Protein AF-A0A534Z499-F1 (afdb_monomer)

Secondary structure (DSSP, 8-state):
--TTSGGGTTS-----------PPPPPHHHHHHHHHHHHHHHHHHHH-HHHHHHHHHHHHHHHHHHTT--TTSGGGS-HHHHHHHHHHHGGGTTTHHHHHHHHHHHHHHHHHHHHHHHHHHGGG-------

Structure (mmCIF, N/CA/C/O backbone):
data_AF-A0A534Z499-F1
#
_entry.id   AF-A0A534Z499-F1
#
loop_
_atom_site.group_PDB
_atom_site.id
_atom_site.type_symbol
_atom_site.label_atom_id
_atom_site.label_alt_id
_atom_site.label_comp_id
_atom_site.label_asym_id
_atom_site.label_entity_id
_atom_site.label_seq_id
_atom_site.pdbx_PDB_ins_code
_atom_site.Cartn_x
_atom_site.Cartn_y
_atom_site.Cartn_z
_atom_site.occupancy
_atom_site.B_iso_or_equiv
_atom_site.auth_seq_id
_atom_site.auth_comp_id
_atom_site.auth_asym_id
_atom_site.auth_atom_id
_atom_site.pdbx_PDB_model_num
ATOM 1 N N . MET A 1 1 ? -9.295 17.870 16.427 1.00 48.62 1 MET A N 1
ATOM 2 C CA . MET A 1 1 ? -7.899 17.544 16.807 1.00 48.62 1 MET A CA 1
ATOM 3 C C . MET A 1 1 ? -7.452 16.117 16.424 1.00 48.62 1 MET A C 1
ATOM 5 O O . MET A 1 1 ? -6.490 15.634 16.996 1.00 48.62 1 MET A O 1
ATOM 9 N N . ILE A 1 2 ? -8.063 15.444 15.432 1.00 49.25 2 ILE A N 1
ATOM 10 C CA . ILE A 1 2 ? -7.652 14.078 15.006 1.00 49.25 2 ILE A CA 1
ATOM 11 C C . ILE A 1 2 ? -6.899 14.083 13.652 1.00 49.25 2 ILE A C 1
ATOM 13 O O . ILE A 1 2 ? -6.216 13.125 13.308 1.00 49.25 2 ILE A O 1
ATOM 17 N N . LEU A 1 3 ? -6.916 15.205 12.920 1.00 42.75 3 LEU A N 1
ATOM 18 C CA . LEU A 1 3 ? -6.274 15.353 11.603 1.00 42.75 3 LEU A CA 1
ATOM 19 C C . LEU A 1 3 ? -4.735 15.489 11.635 1.00 42.75 3 LEU A C 1
ATOM 21 O O . LEU A 1 3 ? -4.105 15.444 10.586 1.00 42.75 3 LEU A O 1
ATOM 25 N N . ALA A 1 4 ? -4.106 15.620 12.809 1.00 40.41 4 ALA A N 1
ATOM 26 C CA . ALA A 1 4 ? -2.670 15.914 12.912 1.00 40.41 4 ALA A CA 1
ATOM 27 C C . ALA A 1 4 ? -1.752 14.675 12.980 1.00 40.41 4 ALA A C 1
ATOM 29 O O . ALA A 1 4 ? -0.542 14.809 12.821 1.00 40.41 4 ALA A O 1
ATOM 30 N N . VAL A 1 5 ? -2.284 13.464 13.191 1.00 41.66 5 VAL A N 1
ATOM 31 C CA . VAL A 1 5 ? -1.431 12.279 13.444 1.00 41.66 5 VAL A CA 1
ATOM 32 C C . VAL A 1 5 ? -1.031 11.539 12.157 1.00 41.66 5 VAL A C 1
ATOM 34 O O . VAL A 1 5 ? -0.041 10.816 12.145 1.00 41.66 5 VAL A O 1
ATOM 37 N N . ILE A 1 6 ? -1.729 11.751 11.035 1.00 49.16 6 ILE A N 1
ATOM 38 C CA . ILE A 1 6 ? -1.461 11.000 9.788 1.00 49.16 6 ILE A CA 1
ATOM 39 C C . ILE A 1 6 ? -0.242 11.550 9.020 1.00 49.16 6 ILE A C 1
ATOM 41 O O . ILE A 1 6 ? 0.384 10.823 8.253 1.00 49.16 6 ILE A O 1
ATOM 45 N N . VAL A 1 7 ? 0.172 12.793 9.283 1.00 40.38 7 VAL A N 1
ATOM 46 C CA . VAL A 1 7 ? 1.300 13.435 8.581 1.00 4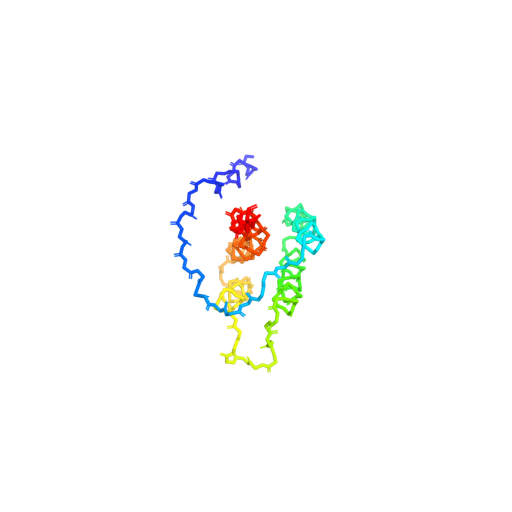0.38 7 VAL A CA 1
ATOM 47 C C . VAL A 1 7 ? 2.672 12.950 9.088 1.00 40.38 7 VAL A C 1
ATOM 49 O O . VAL A 1 7 ? 3.662 13.058 8.369 1.00 40.38 7 VAL A O 1
ATOM 52 N N . LEU A 1 8 ? 2.763 12.349 10.283 1.00 40.78 8 LEU A N 1
ATOM 53 C CA . LEU A 1 8 ? 4.061 12.024 10.899 1.00 40.78 8 LEU A CA 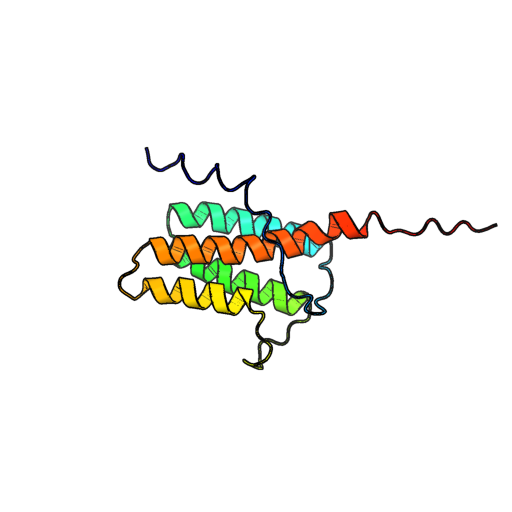1
ATOM 54 C C . LEU A 1 8 ? 4.659 10.658 10.523 1.00 40.78 8 LEU A C 1
ATOM 56 O O . LEU A 1 8 ? 5.843 10.437 10.764 1.00 40.78 8 LEU A O 1
ATOM 60 N N . ILE A 1 9 ? 3.928 9.767 9.845 1.00 47.47 9 ILE A N 1
ATOM 61 C CA . ILE A 1 9 ? 4.494 8.491 9.352 1.00 47.47 9 ILE A CA 1
ATOM 62 C C . ILE A 1 9 ? 5.031 8.652 7.916 1.00 47.47 9 ILE A C 1
ATOM 64 O O . ILE A 1 9 ? 4.891 7.774 7.072 1.00 47.47 9 ILE A O 1
ATOM 68 N N . ALA A 1 10 ? 5.612 9.812 7.600 1.00 39.69 10 ALA A N 1
ATOM 69 C CA . ALA A 1 10 ? 6.268 10.069 6.315 1.00 39.69 10 ALA A CA 1
ATOM 70 C C . ALA A 1 10 ? 7.804 9.951 6.382 1.00 39.69 10 ALA A C 1
ATOM 72 O O . ALA A 1 10 ? 8.451 9.981 5.343 1.00 39.69 10 ALA A O 1
ATOM 73 N N . ALA A 1 11 ? 8.404 9.779 7.568 1.00 40.47 11 ALA A N 1
ATOM 74 C CA . ALA A 1 11 ? 9.867 9.810 7.717 1.00 40.47 11 ALA A CA 1
ATOM 75 C C . ALA A 1 11 ? 10.475 8.662 8.551 1.00 40.47 11 ALA A C 1
ATOM 77 O O . ALA A 1 11 ? 11.680 8.654 8.777 1.00 40.47 11 ALA A O 1
ATOM 78 N N . GLY A 1 12 ? 9.675 7.691 9.012 1.00 40.00 12 GLY A N 1
ATOM 79 C CA . GLY A 1 12 ? 10.091 6.778 10.089 1.00 40.00 12 GLY A CA 1
ATOM 80 C C . GLY A 1 12 ? 9.883 5.280 9.872 1.00 40.00 12 GLY A C 1
ATOM 81 O O . GLY A 1 12 ? 9.983 4.539 10.841 1.00 40.00 12 GLY A O 1
ATOM 82 N N . ILE A 1 13 ? 9.594 4.802 8.656 1.00 49.78 13 ILE A N 1
ATOM 83 C CA . ILE A 1 13 ? 9.595 3.354 8.370 1.00 49.78 13 ILE A CA 1
ATOM 84 C C . ILE A 1 13 ? 10.684 3.056 7.345 1.00 49.78 13 ILE A C 1
ATOM 86 O O . ILE A 1 13 ? 10.447 2.673 6.203 1.00 49.78 13 ILE A O 1
ATOM 90 N N . GLY A 1 14 ? 11.925 3.220 7.793 1.00 45.88 14 GLY A N 1
ATOM 91 C CA . GLY A 1 14 ? 12.992 2.335 7.357 1.00 45.88 14 GLY A CA 1
ATOM 92 C C . GLY A 1 14 ? 12.774 0.956 7.981 1.00 45.88 14 GLY A C 1
ATOM 93 O O . GLY A 1 14 ? 13.408 0.637 8.974 1.00 45.88 14 GLY A O 1
ATOM 94 N N . ILE A 1 15 ? 11.854 0.169 7.422 1.00 47.41 15 ILE A N 1
ATOM 95 C CA . ILE A 1 15 ? 11.715 -1.284 7.636 1.00 47.41 15 ILE A CA 1
ATOM 96 C C . ILE A 1 15 ? 11.246 -1.849 6.279 1.00 47.41 15 ILE A C 1
ATOM 98 O O . ILE A 1 15 ? 10.062 -2.061 6.056 1.00 47.41 15 ILE A O 1
ATOM 102 N N . TRP A 1 16 ? 12.051 -1.785 5.213 1.00 59.56 16 TRP A N 1
ATOM 103 C CA . TRP A 1 16 ? 13.000 -2.836 4.813 1.00 59.56 16 TRP A CA 1
ATOM 104 C C . TRP A 1 16 ? 12.537 -4.239 5.208 1.00 59.56 16 TRP A C 1
ATOM 106 O O . TRP A 1 16 ? 12.786 -4.666 6.327 1.00 59.56 16 TRP A O 1
ATOM 116 N N . GLN A 1 17 ? 11.867 -4.925 4.277 1.00 47.00 17 GLN A N 1
ATOM 117 C CA . GLN A 1 17 ? 12.127 -6.311 3.850 1.00 47.00 17 GLN A CA 1
ATOM 118 C C . GLN A 1 17 ? 10.923 -6.821 3.042 1.00 47.00 17 GLN A C 1
ATOM 120 O O . GLN A 1 17 ? 10.309 -7.825 3.391 1.00 47.00 17 GLN A O 1
ATOM 125 N N . MET A 1 18 ? 10.583 -6.154 1.931 1.00 45.31 18 MET A N 1
ATOM 126 C CA . MET A 1 18 ? 9.859 -6.866 0.879 1.00 45.31 18 MET A CA 1
ATOM 127 C C . MET A 1 18 ? 10.808 -7.949 0.387 1.00 45.31 18 MET A C 1
ATOM 129 O O . MET A 1 18 ? 11.842 -7.672 -0.228 1.00 45.31 18 MET A O 1
ATOM 133 N N . GLN A 1 19 ? 10.521 -9.193 0.770 1.00 44.53 19 GLN A N 1
ATOM 134 C CA . GLN A 1 19 ? 11.181 -10.344 0.184 1.00 44.53 19 GLN A CA 1
ATOM 135 C C . GLN A 1 19 ? 11.076 -10.176 -1.326 1.00 44.53 19 GLN A C 1
ATOM 137 O O . GLN A 1 19 ? 9.980 -9.961 -1.843 1.00 44.53 19 GLN A O 1
ATOM 142 N N . ARG A 1 20 ? 12.233 -10.208 -1.999 1.00 43.81 20 ARG A N 1
ATOM 143 C CA . ARG A 1 20 ? 12.381 -10.060 -3.449 1.00 43.81 20 ARG A CA 1
ATOM 144 C C . ARG A 1 20 ? 11.601 -11.164 -4.162 1.00 43.81 20 ARG A C 1
ATOM 146 O O . ARG A 1 20 ? 12.172 -12.141 -4.641 1.00 43.81 20 ARG A O 1
ATOM 153 N N . THR A 1 21 ? 10.287 -11.034 -4.225 1.00 51.94 21 THR A N 1
ATOM 154 C CA . THR A 1 21 ? 9.494 -11.727 -5.221 1.00 51.94 21 THR A CA 1
ATOM 155 C C . THR A 1 21 ? 9.927 -11.127 -6.549 1.00 51.94 21 THR A C 1
ATOM 157 O O . THR A 1 21 ? 10.146 -9.921 -6.659 1.00 51.94 21 THR A O 1
ATOM 160 N N . ARG A 1 22 ? 10.185 -11.982 -7.540 1.00 57.31 22 ARG A N 1
ATOM 161 C CA . ARG A 1 22 ? 10.696 -11.612 -8.871 1.00 57.31 22 ARG A CA 1
ATOM 162 C C . ARG A 1 22 ? 9.617 -10.890 -9.693 1.00 57.31 22 ARG A C 1
ATOM 164 O O . ARG A 1 22 ? 9.305 -11.289 -10.809 1.00 57.31 22 ARG A O 1
ATOM 171 N N . LEU A 1 23 ? 8.981 -9.895 -9.095 1.00 71.88 23 LEU A N 1
ATOM 172 C CA . LEU A 1 23 ? 7.962 -9.069 -9.698 1.00 71.88 23 LEU A CA 1
ATOM 173 C C . LEU A 1 23 ? 8.650 -8.077 -10.624 1.00 71.88 23 LEU A C 1
ATOM 175 O O . LEU A 1 23 ? 9.642 -7.446 -10.260 1.00 71.88 23 LEU A O 1
ATOM 179 N N . ARG A 1 24 ? 8.128 -7.969 -11.841 1.00 78.88 24 ARG A N 1
ATOM 180 C CA . ARG A 1 24 ? 8.661 -7.050 -12.843 1.00 78.88 24 ARG A CA 1
ATOM 181 C C . ARG A 1 24 ? 8.413 -5.603 -12.402 1.00 78.88 24 ARG A C 1
ATOM 183 O O . ARG A 1 24 ? 7.424 -5.344 -11.703 1.00 78.88 24 ARG A O 1
ATOM 190 N N . PRO A 1 25 ? 9.286 -4.662 -12.792 1.00 81.50 25 PRO A N 1
ATOM 191 C CA . PRO A 1 25 ? 9.011 -3.246 -12.604 1.00 81.50 25 PRO A CA 1
ATOM 192 C C . PRO A 1 25 ? 7.769 -2.845 -13.410 1.00 81.50 25 PRO A C 1
ATOM 194 O O . PRO A 1 25 ? 7.518 -3.368 -14.497 1.00 81.50 25 PRO A O 1
ATOM 197 N N . LEU A 1 26 ? 6.982 -1.913 -12.870 1.00 82.19 26 LEU A N 1
ATOM 198 C CA . LEU A 1 26 ? 5.849 -1.337 -13.595 1.00 82.19 26 LEU A CA 1
ATOM 199 C C . LEU A 1 26 ? 6.335 -0.357 -14.680 1.00 82.19 26 LEU A C 1
ATOM 201 O O . LEU A 1 26 ? 7.290 0.388 -14.425 1.00 82.19 26 LEU A O 1
ATOM 205 N N . PRO A 1 27 ? 5.648 -0.275 -15.833 1.00 84.50 27 PRO A N 1
ATOM 206 C CA . PRO A 1 27 ? 5.822 0.820 -16.784 1.00 84.50 27 PRO A CA 1
ATOM 207 C C . PRO A 1 27 ? 5.546 2.185 -16.134 1.00 84.50 27 PRO A C 1
ATOM 209 O O . PRO A 1 27 ? 4.695 2.300 -15.248 1.00 84.50 27 PRO A O 1
ATOM 212 N N . ASP A 1 28 ? 6.210 3.247 -16.599 1.00 82.38 28 ASP A N 1
ATOM 213 C CA . ASP A 1 28 ? 6.048 4.593 -16.020 1.00 82.38 28 ASP A CA 1
ATOM 214 C C . ASP A 1 28 ? 4.608 5.120 -16.105 1.00 82.38 28 ASP A C 1
ATOM 216 O O . ASP A 1 28 ? 4.151 5.855 -15.227 1.00 82.38 28 ASP A O 1
ATOM 220 N N . GLU A 1 29 ? 3.867 4.742 -17.148 1.00 85.38 29 GLU A N 1
ATOM 221 C CA . GLU A 1 29 ? 2.449 5.079 -17.269 1.00 85.38 29 GLU A CA 1
ATOM 222 C C . GLU A 1 29 ? 1.611 4.433 -16.159 1.00 85.38 29 GLU A C 1
ATOM 224 O O . GLU A 1 29 ? 0.837 5.121 -15.487 1.00 85.38 29 GLU A O 1
ATOM 229 N N . SER A 1 30 ? 1.814 3.140 -15.912 1.00 88.12 30 SER A N 1
ATOM 230 C CA . SER A 1 30 ? 1.153 2.404 -14.839 1.00 88.12 30 SER A CA 1
ATOM 231 C C . SER A 1 30 ? 1.527 2.965 -13.471 1.00 88.12 30 SER A C 1
ATOM 233 O O . SER A 1 30 ? 0.654 3.158 -12.631 1.00 88.12 30 SER A O 1
ATOM 235 N N . LYS A 1 31 ? 2.793 3.346 -13.258 1.00 84.94 31 LYS A N 1
ATOM 236 C CA . LYS A 1 31 ? 3.235 4.019 -12.025 1.00 84.94 31 LYS A CA 1
ATOM 237 C C . LYS A 1 31 ? 2.472 5.320 -11.777 1.00 84.94 31 LYS A C 1
ATOM 239 O O . LYS A 1 31 ? 1.972 5.524 -10.672 1.00 84.94 31 LYS A O 1
ATOM 244 N N . ARG A 1 32 ? 2.314 6.178 -12.795 1.00 87.75 32 ARG A N 1
ATOM 245 C CA . ARG A 1 32 ? 1.504 7.409 -12.679 1.00 87.75 32 ARG A CA 1
ATOM 246 C C . ARG A 1 32 ? 0.039 7.102 -12.378 1.00 87.75 32 ARG A C 1
ATOM 248 O O . ARG A 1 32 ? -0.564 7.774 -11.544 1.00 87.75 32 ARG A O 1
ATOM 255 N N . ARG A 1 33 ? -0.525 6.086 -13.035 1.00 92.12 33 ARG A N 1
ATOM 256 C CA . ARG A 1 33 ? -1.914 5.652 -12.837 1.00 92.12 33 ARG A CA 1
ATOM 257 C C . ARG A 1 33 ? -2.150 5.181 -11.405 1.00 92.12 33 ARG A C 1
ATOM 259 O O . ARG A 1 33 ? -3.015 5.727 -10.730 1.00 92.12 33 ARG A O 1
ATOM 266 N N . TYR A 1 34 ? -1.331 4.251 -10.920 1.00 89.94 34 TYR A N 1
ATOM 267 C CA . TYR A 1 34 ? -1.424 3.731 -9.558 1.00 89.94 34 TYR A CA 1
ATOM 268 C C . TYR A 1 34 ? -1.132 4.796 -8.501 1.00 89.94 34 TYR A C 1
ATOM 270 O O . TYR A 1 34 ? -1.799 4.810 -7.472 1.00 89.94 34 TYR A O 1
ATOM 278 N N . ALA A 1 35 ? -0.214 5.734 -8.757 1.00 87.69 35 ALA A N 1
ATOM 279 C CA . ALA A 1 35 ? 0.011 6.868 -7.861 1.00 87.69 35 ALA A CA 1
ATOM 280 C C . ALA A 1 35 ? -1.230 7.771 -7.742 1.00 87.69 35 ALA A C 1
ATOM 282 O O . ALA A 1 35 ? -1.568 8.214 -6.644 1.00 87.69 35 ALA A O 1
ATOM 283 N N . SER A 1 36 ? -1.929 8.033 -8.849 1.00 90.25 36 SER A N 1
ATOM 284 C CA . SER A 1 36 ? -3.181 8.799 -8.839 1.00 90.25 36 SER A CA 1
ATOM 285 C C . SER A 1 36 ? -4.314 8.044 -8.143 1.00 90.25 36 SER A C 1
ATOM 287 O O . SER A 1 36 ? -4.992 8.627 -7.299 1.00 90.25 36 SER A O 1
ATOM 289 N N . SER A 1 37 ? -4.486 6.749 -8.433 1.00 92.50 37 SER A N 1
ATOM 290 C CA . SER A 1 37 ? -5.465 5.893 -7.747 1.00 92.50 37 SER A CA 1
ATOM 291 C C . SER A 1 37 ? -5.214 5.848 -6.241 1.00 92.50 37 SER A C 1
ATOM 293 O O . SER A 1 37 ? -6.140 6.020 -5.456 1.00 92.50 37 SER A O 1
ATOM 295 N N . TRP A 1 38 ? -3.953 5.708 -5.826 1.00 91.81 38 TRP A N 1
ATOM 296 C CA . TRP A 1 38 ? -3.581 5.697 -4.415 1.00 91.81 38 TRP A CA 1
ATOM 297 C C . TRP A 1 38 ? -3.964 6.996 -3.695 1.00 91.81 38 TRP A C 1
ATOM 299 O O . TRP A 1 38 ? -4.545 6.955 -2.613 1.00 91.81 38 TRP A O 1
ATOM 309 N N . ARG A 1 39 ? -3.722 8.158 -4.316 1.00 89.69 39 ARG A N 1
ATOM 310 C CA . ARG A 1 39 ? -4.137 9.456 -3.751 1.00 89.69 39 ARG A CA 1
ATOM 311 C C . ARG A 1 39 ? -5.654 9.559 -3.582 1.00 89.69 39 ARG A C 1
ATOM 313 O O . ARG A 1 39 ? -6.114 10.120 -2.591 1.00 89.69 39 ARG A O 1
ATOM 320 N N . ALA A 1 40 ? -6.425 9.026 -4.531 1.00 91.94 40 ALA A N 1
ATOM 321 C CA . ALA A 1 40 ? -7.884 9.009 -4.440 1.00 91.94 40 ALA A CA 1
ATOM 322 C C . ALA A 1 40 ? -8.373 8.114 -3.286 1.00 91.94 40 ALA A C 1
ATOM 324 O O . ALA A 1 40 ? -9.252 8.517 -2.524 1.00 91.94 40 ALA A O 1
ATOM 325 N N . ILE A 1 41 ? -7.749 6.947 -3.107 1.00 92.19 41 ILE A N 1
ATOM 326 C CA . ILE A 1 41 ? -8.025 6.020 -2.000 1.00 92.19 41 ILE A CA 1
ATOM 327 C C . ILE A 1 41 ? -7.705 6.665 -0.644 1.00 92.19 41 ILE A C 1
ATOM 329 O O . ILE A 1 41 ? -8.527 6.602 0.269 1.00 92.19 41 ILE A O 1
ATOM 333 N N . GLU A 1 42 ? -6.546 7.322 -0.505 1.00 89.38 42 GLU A N 1
ATOM 334 C CA . GLU A 1 42 ? -6.167 8.021 0.734 1.00 89.38 42 GLU A CA 1
ATOM 335 C C . GLU A 1 42 ? -7.169 9.127 1.096 1.00 89.38 42 GLU A C 1
ATOM 337 O O . GLU A 1 42 ? -7.532 9.260 2.266 1.00 89.38 42 GLU A O 1
ATOM 342 N N . ALA A 1 43 ? -7.651 9.889 0.109 1.00 88.81 43 ALA A N 1
ATOM 343 C CA . ALA A 1 43 ? -8.671 10.911 0.332 1.00 88.81 43 ALA A CA 1
ATOM 344 C C . ALA A 1 43 ? -9.998 10.292 0.803 1.00 88.81 43 ALA A C 1
ATOM 346 O O . ALA A 1 43 ? -10.563 10.726 1.806 1.00 88.81 43 ALA A O 1
ATOM 347 N N . ARG A 1 44 ? -10.455 9.227 0.130 1.00 87.56 44 ARG A N 1
ATOM 348 C CA . ARG A 1 44 ? -11.707 8.532 0.461 1.00 87.56 44 ARG A CA 1
ATOM 349 C C . ARG A 1 44 ? -11.658 7.839 1.819 1.00 87.56 44 ARG A C 1
ATOM 351 O O . ARG A 1 44 ? -12.682 7.732 2.477 1.00 87.56 44 ARG A O 1
ATOM 358 N N . PHE A 1 45 ? -10.488 7.402 2.278 1.00 86.00 45 PHE A N 1
ATOM 359 C CA . PHE A 1 45 ? -10.341 6.736 3.575 1.00 86.00 45 PHE A CA 1
ATOM 360 C C . PHE A 1 45 ? -10.755 7.606 4.766 1.00 86.00 45 PHE A C 1
ATOM 362 O O . PHE A 1 45 ? -11.179 7.079 5.792 1.00 86.00 45 PHE A O 1
ATOM 369 N N . ILE A 1 46 ? -10.636 8.930 4.634 1.00 85.62 46 ILE A N 1
ATOM 370 C CA . ILE A 1 46 ? -11.019 9.878 5.685 1.00 85.62 46 ILE A CA 1
ATOM 371 C C . ILE A 1 46 ? -12.535 9.839 5.922 1.00 85.62 46 ILE A C 1
ATOM 373 O O . ILE A 1 46 ? -12.975 9.914 7.068 1.00 85.62 46 ILE A O 1
ATOM 377 N N . GLU A 1 47 ? -13.313 9.711 4.848 1.00 84.94 47 GLU A N 1
ATOM 378 C CA . GLU A 1 47 ? -14.777 9.780 4.870 1.00 84.94 47 GLU A CA 1
ATOM 379 C C . GLU A 1 47 ? -15.409 8.381 4.931 1.00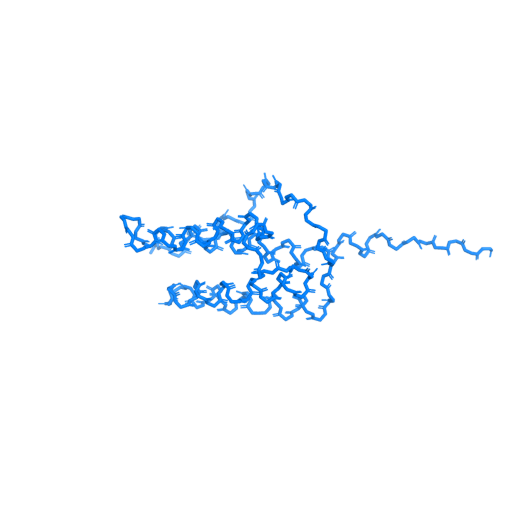 84.94 47 GLU A C 1
ATOM 381 O O . GLU A 1 47 ? -16.323 8.132 5.715 1.00 84.94 47 GLU A O 1
ATOM 386 N N . GLU A 1 48 ? -14.878 7.441 4.149 1.00 86.69 48 GLU A N 1
ATOM 387 C CA . GLU A 1 48 ? -15.416 6.097 3.943 1.00 86.69 48 GLU A CA 1
ATOM 388 C C . GLU A 1 48 ? -14.316 5.022 4.075 1.00 86.69 48 GLU A C 1
ATOM 390 O O . GLU A 1 48 ? -13.921 4.379 3.094 1.00 86.69 48 GLU A O 1
ATOM 395 N N . PRO A 1 49 ? -13.810 4.769 5.296 1.00 85.00 49 PRO A N 1
ATOM 396 C CA . PRO A 1 49 ? -12.631 3.930 5.509 1.00 85.00 49 PRO A CA 1
ATOM 397 C C . PRO A 1 49 ? -12.826 2.481 5.050 1.00 85.00 49 PRO A C 1
ATOM 399 O O . PRO A 1 49 ? -11.909 1.888 4.487 1.00 85.00 49 PRO A O 1
ATOM 402 N N . ARG A 1 50 ? -14.029 1.913 5.214 1.00 85.50 50 ARG A N 1
ATOM 403 C CA . ARG A 1 50 ? -14.332 0.545 4.760 1.00 85.50 50 ARG A CA 1
ATOM 404 C C . ARG A 1 50 ? -14.253 0.430 3.233 1.00 85.50 50 ARG A C 1
ATOM 406 O O . ARG A 1 50 ? -13.629 -0.499 2.726 1.00 85.50 50 ARG A O 1
ATOM 413 N N . ASN A 1 51 ? -14.859 1.375 2.513 1.00 89.00 51 ASN A N 1
ATOM 414 C CA . ASN A 1 51 ? -14.880 1.359 1.049 1.00 89.00 51 ASN A CA 1
ATOM 415 C C . ASN A 1 51 ? -13.482 1.626 0.481 1.00 89.00 51 ASN A C 1
ATOM 417 O O . ASN A 1 51 ? -13.049 0.927 -0.431 1.00 89.00 51 ASN A O 1
ATOM 421 N N . ALA A 1 52 ? -12.732 2.551 1.085 1.00 89.88 52 ALA A N 1
ATOM 422 C CA . ALA A 1 52 ? -11.350 2.821 0.704 1.00 89.88 52 ALA A CA 1
ATOM 423 C C . ALA A 1 52 ? -10.427 1.605 0.899 1.00 89.88 52 ALA A C 1
ATOM 425 O O . ALA A 1 52 ? -9.576 1.345 0.054 1.00 89.88 52 ALA A O 1
ATOM 426 N N . ILE A 1 53 ? -10.599 0.822 1.971 1.00 90.12 53 ILE A N 1
ATOM 427 C CA . ILE A 1 53 ? -9.836 -0.421 2.178 1.00 90.12 53 ILE A CA 1
ATOM 428 C C . ILE A 1 53 ? -10.173 -1.481 1.127 1.00 90.12 53 ILE A C 1
ATOM 430 O O . ILE A 1 53 ? -9.275 -2.182 0.659 1.00 90.12 53 ILE A O 1
ATOM 434 N N . HIS A 1 54 ? -11.441 -1.589 0.730 1.00 91.19 54 HIS A N 1
ATOM 435 C CA . HIS A 1 54 ? -11.838 -2.493 -0.346 1.00 91.19 54 HIS A CA 1
ATOM 436 C C . HIS A 1 54 ? -11.209 -2.090 -1.689 1.00 91.19 54 HIS A C 1
ATOM 438 O O . HIS A 1 54 ? -10.638 -2.926 -2.387 1.00 91.19 54 HIS A O 1
ATOM 444 N N . GLU A 1 55 ? -11.245 -0.798 -2.015 1.00 93.25 55 GLU A N 1
ATOM 445 C CA . GLU A 1 55 ? -10.637 -0.245 -3.228 1.00 93.25 55 GLU A CA 1
ATOM 446 C C . GLU A 1 55 ? -9.103 -0.398 -3.223 1.00 93.25 55 GLU A C 1
ATOM 448 O O . GLU A 1 55 ? -8.491 -0.698 -4.254 1.00 93.25 55 GLU A O 1
ATOM 453 N N . ALA A 1 56 ? -8.478 -0.273 -2.048 1.00 91.06 56 ALA A N 1
ATOM 454 C CA . ALA A 1 56 ? -7.056 -0.532 -1.854 1.00 91.06 56 ALA A CA 1
ATOM 455 C C . ALA A 1 56 ? -6.684 -1.997 -2.137 1.00 91.06 56 ALA A C 1
ATOM 457 O O . ALA A 1 56 ? -5.708 -2.225 -2.851 1.00 91.06 56 ALA A O 1
ATOM 458 N N . ASP A 1 57 ? -7.467 -2.975 -1.654 1.00 91.12 57 ASP A N 1
ATOM 459 C CA . ASP A 1 57 ? -7.243 -4.402 -1.954 1.00 91.12 57 ASP A CA 1
ATOM 460 C C . ASP A 1 57 ? -7.310 -4.666 -3.461 1.00 91.12 57 ASP A C 1
ATOM 462 O O . ASP A 1 57 ? -6.382 -5.233 -4.037 1.00 91.12 57 ASP A O 1
ATOM 466 N N . GLN A 1 58 ? -8.370 -4.188 -4.121 1.00 93.56 58 GLN A N 1
ATOM 467 C CA . GLN A 1 58 ? -8.563 -4.372 -5.562 1.00 93.56 58 GLN A CA 1
ATOM 468 C C . GLN A 1 58 ? -7.415 -3.763 -6.373 1.00 93.56 58 GLN A C 1
ATOM 470 O O . GLN A 1 58 ? -6.883 -4.391 -7.292 1.00 93.56 58 GLN A O 1
ATOM 475 N N . THR A 1 59 ? -6.995 -2.552 -6.008 1.00 93.50 59 THR A N 1
ATOM 476 C CA . THR A 1 59 ? -5.909 -1.856 -6.702 1.00 93.50 59 THR A CA 1
ATOM 477 C C . THR A 1 59 ? -4.562 -2.540 -6.447 1.00 93.50 59 THR A C 1
ATOM 479 O O . THR A 1 59 ? -3.761 -2.670 -7.373 1.00 93.50 59 THR A O 1
ATOM 482 N N . ALA A 1 60 ? -4.316 -3.039 -5.231 1.00 89.88 60 ALA A N 1
ATOM 483 C CA . ALA A 1 60 ? -3.109 -3.793 -4.893 1.00 89.88 60 ALA A CA 1
ATOM 484 C C . ALA A 1 60 ? -3.032 -5.135 -5.643 1.00 89.88 60 ALA A C 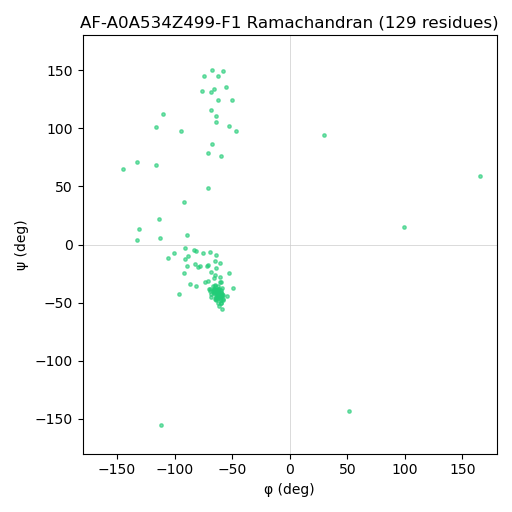1
ATOM 486 O O . ALA A 1 60 ? -1.967 -5.507 -6.136 1.00 89.88 60 ALA A O 1
ATOM 487 N N . VAL A 1 61 ? -4.159 -5.837 -5.785 1.00 89.62 61 VAL A N 1
ATOM 488 C CA . VAL A 1 61 ? -4.278 -7.059 -6.596 1.00 89.62 61 VAL A CA 1
ATOM 489 C C . VAL A 1 61 ? -3.935 -6.774 -8.057 1.00 89.62 61 VAL A C 1
ATOM 491 O O . VAL A 1 61 ? -3.080 -7.459 -8.619 1.00 89.62 61 VAL A O 1
ATOM 494 N N . ALA A 1 62 ? -4.535 -5.739 -8.653 1.00 90.75 62 ALA A N 1
ATOM 495 C CA . ALA A 1 62 ? -4.260 -5.355 -10.038 1.00 90.75 62 ALA A CA 1
ATOM 496 C C . ALA A 1 62 ? -2.780 -4.995 -10.246 1.00 90.75 62 ALA A C 1
ATOM 498 O O . ALA A 1 62 ? -2.147 -5.465 -11.190 1.00 90.75 62 ALA A O 1
ATOM 499 N N . LEU A 1 63 ? -2.210 -4.218 -9.321 1.00 89.69 63 LEU A N 1
ATOM 500 C CA . LEU A 1 63 ? -0.800 -3.837 -9.325 1.00 89.69 63 LEU A CA 1
ATOM 501 C C . LEU A 1 63 ? 0.115 -5.064 -9.304 1.00 89.69 63 LEU A C 1
ATOM 503 O O . LEU A 1 63 ? 1.062 -5.156 -10.086 1.00 89.69 63 LEU A O 1
ATOM 507 N N . LEU A 1 64 ? -0.154 -6.023 -8.417 1.00 85.44 64 LEU A N 1
ATOM 508 C CA . LEU A 1 64 ? 0.639 -7.244 -8.315 1.00 85.44 64 LEU A CA 1
ATOM 509 C C . LEU A 1 64 ? 0.510 -8.113 -9.571 1.00 85.44 64 LEU A C 1
ATOM 511 O O . LEU A 1 64 ? 1.522 -8.619 -10.059 1.00 85.44 64 LEU A O 1
ATOM 515 N N . GLN A 1 65 ? -0.699 -8.254 -10.121 1.00 86.94 65 GLN A N 1
ATOM 516 C CA . GLN A 1 65 ? -0.938 -8.986 -11.369 1.00 86.94 65 GLN A CA 1
ATOM 517 C C . GLN A 1 65 ? -0.174 -8.371 -12.541 1.00 86.94 65 GLN A C 1
ATOM 519 O O . GLN A 1 65 ? 0.472 -9.096 -13.299 1.00 86.94 65 GLN A O 1
ATOM 524 N N . GLU A 1 66 ? -0.166 -7.042 -12.659 1.00 88.75 66 GLU A N 1
ATOM 525 C CA . GLU A 1 66 ? 0.582 -6.345 -13.707 1.00 88.75 66 GLU A CA 1
ATOM 526 C C . GLU A 1 66 ? 2.096 -6.579 -13.573 1.00 88.75 66 GLU A C 1
ATOM 528 O O . GLU A 1 66 ? 2.790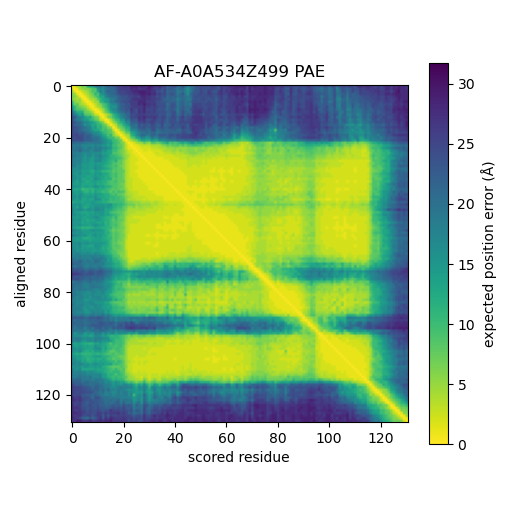 -6.871 -14.553 1.00 88.75 66 GLU A O 1
ATOM 533 N N . ARG A 1 67 ? 2.605 -6.597 -12.335 1.00 84.62 67 ARG A N 1
ATOM 534 C CA . ARG A 1 67 ? 3.995 -6.980 -12.043 1.00 84.62 67 ARG A CA 1
ATOM 535 C C . ARG A 1 67 ? 4.285 -8.473 -12.280 1.00 84.62 67 ARG A C 1
ATOM 537 O O . ARG A 1 67 ? 5.448 -8.881 -12.253 1.00 84.62 67 ARG A O 1
ATOM 544 N N . GLY A 1 68 ? 3.273 -9.288 -12.583 1.00 82.88 68 GLY A N 1
ATOM 545 C CA . GLY A 1 68 ? 3.396 -10.707 -12.929 1.00 82.88 68 GLY A CA 1
ATOM 546 C C . GLY A 1 68 ? 3.110 -11.682 -11.785 1.00 82.88 68 GLY A C 1
ATOM 547 O O . GLY A 1 68 ? 3.466 -12.854 -11.902 1.00 82.88 68 GLY A O 1
ATOM 548 N N . ALA A 1 69 ? 2.492 -11.231 -10.689 1.00 77.81 69 ALA A N 1
ATOM 549 C CA . ALA A 1 69 ? 2.038 -12.119 -9.624 1.00 77.81 69 ALA A CA 1
ATOM 550 C C . ALA A 1 69 ? 0.879 -13.000 -10.111 1.00 77.81 69 ALA A C 1
ATOM 552 O O . ALA A 1 69 ? -0.114 -12.510 -10.653 1.00 77.81 69 ALA A O 1
ATOM 553 N N . LYS A 1 70 ? 0.992 -14.304 -9.864 1.00 75.75 70 LYS A N 1
ATOM 554 C CA . LYS A 1 70 ? -0.084 -15.275 -10.058 1.00 75.75 70 LYS A CA 1
ATOM 555 C C . LYS A 1 70 ? -0.818 -15.450 -8.730 1.00 75.75 70 LYS A C 1
ATOM 557 O O . LYS A 1 70 ? -0.317 -16.112 -7.829 1.00 75.75 70 LYS A O 1
ATOM 562 N N . LEU A 1 71 ? -1.940 -14.748 -8.581 1.00 71.38 71 LEU A N 1
ATOM 563 C CA . LEU A 1 71 ? -2.730 -14.703 -7.340 1.00 71.38 71 LEU A CA 1
ATOM 564 C C . LEU A 1 71 ? -3.805 -15.806 -7.266 1.00 71.38 71 LEU A C 1
ATOM 566 O O . LEU A 1 71 ? -4.656 -15.766 -6.386 1.00 71.38 71 LEU A O 1
ATOM 570 N N . ASP A 1 72 ? -3.789 -16.749 -8.208 1.00 68.88 72 ASP A N 1
ATOM 571 C CA . ASP A 1 72 ? -4.661 -17.926 -8.294 1.00 68.88 72 ASP A CA 1
ATOM 572 C C . ASP A 1 72 ? -4.186 -19.102 -7.422 1.00 68.88 72 ASP A C 1
ATOM 574 O O . ASP A 1 72 ? -4.971 -20.002 -7.133 1.00 68.88 72 ASP A O 1
ATOM 578 N N . ASP A 1 73 ? -2.929 -19.091 -6.970 1.00 60.34 73 ASP A N 1
ATOM 579 C CA . ASP A 1 73 ? -2.396 -20.047 -5.999 1.00 60.34 73 ASP A CA 1
ATOM 580 C C . ASP A 1 73 ? -2.144 -19.334 -4.666 1.00 60.34 73 ASP A C 1
ATOM 582 O O . ASP A 1 73 ? -1.234 -18.507 -4.552 1.00 60.34 73 ASP A O 1
ATOM 586 N N . ASP A 1 74 ? -2.928 -19.678 -3.639 1.00 61.56 74 ASP A N 1
ATOM 587 C CA . ASP A 1 74 ? -2.804 -19.127 -2.281 1.00 61.56 74 ASP A CA 1
ATOM 588 C C . ASP A 1 74 ? -1.375 -19.252 -1.721 1.00 61.56 74 ASP A C 1
ATOM 590 O O . ASP A 1 74 ? -0.956 -18.455 -0.879 1.00 61.56 74 ASP A O 1
ATOM 594 N N . ARG A 1 75 ? -0.586 -20.214 -2.223 1.00 60.34 75 ARG A N 1
ATOM 595 C CA . ARG A 1 75 ? 0.822 -20.414 -1.842 1.00 60.34 75 ARG A CA 1
ATOM 596 C C . ARG A 1 75 ? 1.777 -19.339 -2.366 1.00 60.34 75 ARG A C 1
ATOM 598 O O . ARG A 1 75 ? 2.885 -19.229 -1.849 1.00 60.34 75 ARG A O 1
ATOM 605 N N . HIS A 1 76 ? 1.369 -18.555 -3.362 1.00 64.62 76 HIS A N 1
ATOM 606 C CA . HIS A 1 76 ? 2.195 -17.534 -4.015 1.00 64.62 76 HIS A CA 1
ATOM 607 C C . HIS A 1 76 ? 1.720 -16.101 -3.745 1.00 64.62 76 HIS A C 1
ATOM 609 O O . HIS A 1 76 ? 2.283 -15.153 -4.302 1.00 64.62 76 HIS A O 1
ATOM 615 N N . ILE A 1 77 ? 0.713 -15.918 -2.883 1.00 70.19 77 ILE A N 1
ATOM 616 C CA . ILE A 1 77 ? 0.274 -14.587 -2.463 1.00 70.19 77 ILE A CA 1
ATOM 617 C C . ILE A 1 77 ? 1.430 -13.891 -1.730 1.00 70.19 77 ILE A C 1
ATOM 619 O O . ILE A 1 77 ? 1.925 -14.429 -0.734 1.00 70.19 77 ILE A O 1
ATOM 623 N N . PRO A 1 78 ? 1.848 -12.686 -2.169 1.00 76.50 78 PRO A N 1
ATOM 624 C CA . PRO A 1 78 ? 2.864 -11.921 -1.463 1.00 76.50 78 PRO A CA 1
ATOM 625 C C . PRO A 1 78 ? 2.474 -11.692 -0.003 1.00 76.50 78 PRO A C 1
ATOM 627 O O . PRO A 1 78 ? 1.338 -11.318 0.298 1.00 76.50 78 PRO A O 1
ATOM 630 N N . ASP A 1 79 ? 3.439 -11.876 0.895 1.00 77.12 79 ASP A N 1
ATOM 631 C CA . ASP A 1 79 ? 3.259 -11.741 2.341 1.00 77.12 79 ASP A CA 1
ATOM 632 C C . ASP A 1 79 ? 2.559 -10.440 2.751 1.00 77.12 79 ASP A C 1
ATOM 634 O O . ASP A 1 79 ? 1.733 -10.451 3.662 1.00 77.12 79 ASP A O 1
ATOM 638 N N . ASP A 1 80 ? 2.846 -9.334 2.067 1.00 71.38 80 ASP A N 1
ATOM 639 C CA . ASP A 1 80 ? 2.241 -8.037 2.369 1.00 71.38 80 ASP A CA 1
ATOM 640 C C . ASP A 1 80 ? 0.753 -7.976 2.013 1.00 71.38 80 ASP A C 1
ATOM 642 O O . ASP A 1 80 ? -0.031 -7.442 2.797 1.00 71.38 80 ASP A O 1
ATOM 646 N N . LEU A 1 81 ? 0.333 -8.587 0.897 1.00 81.06 81 LEU A N 1
ATOM 647 C CA . LEU A 1 81 ? -1.088 -8.688 0.547 1.00 81.06 81 LEU A CA 1
ATOM 648 C C . LEU A 1 81 ? -1.832 -9.552 1.573 1.00 81.06 81 LEU A C 1
ATOM 650 O O . LEU A 1 81 ? -2.948 -9.223 1.979 1.00 81.06 81 LEU A O 1
ATOM 654 N N . ARG A 1 82 ? -1.199 -10.636 2.040 1.00 83.81 82 ARG A N 1
ATOM 655 C CA . ARG A 1 82 ? -1.758 -11.484 3.099 1.00 83.81 82 ARG A CA 1
ATOM 656 C C . ARG A 1 82 ? -1.938 -10.699 4.404 1.00 83.81 82 ARG A C 1
ATOM 658 O O . ARG A 1 82 ? -3.046 -10.670 4.933 1.00 83.81 82 ARG A O 1
ATOM 665 N N . ARG A 1 83 ? -0.900 -9.996 4.872 1.00 81.19 83 ARG A N 1
ATOM 666 C CA . ARG A 1 83 ? -0.9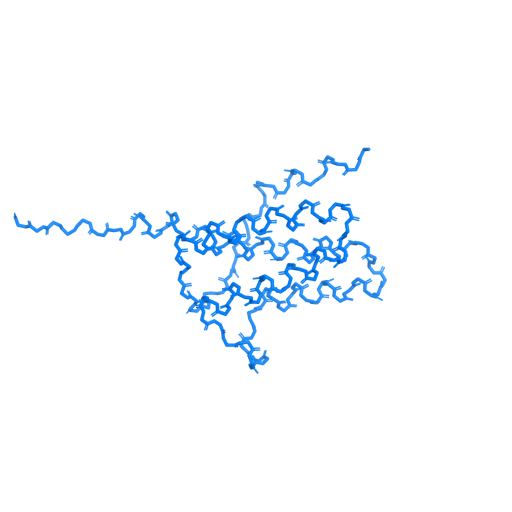59 -9.168 6.095 1.00 81.19 83 ARG A CA 1
ATOM 667 C C . ARG A 1 83 ? -1.975 -8.031 5.986 1.00 81.19 83 ARG A C 1
ATOM 669 O O . ARG A 1 83 ? -2.698 -7.768 6.945 1.00 81.19 83 ARG A O 1
ATOM 676 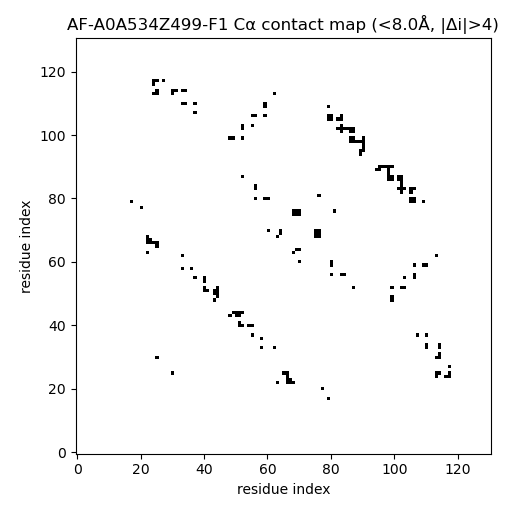N N . ALA A 1 84 ? -2.075 -7.381 4.824 1.00 78.75 84 ALA A N 1
ATOM 677 C CA . ALA A 1 84 ? -3.070 -6.339 4.581 1.00 78.75 84 ALA A CA 1
ATOM 678 C C . ALA A 1 84 ? -4.500 -6.880 4.735 1.00 78.75 84 ALA A C 1
ATOM 680 O O . ALA A 1 84 ? -5.322 -6.280 5.430 1.00 78.75 84 ALA A O 1
ATOM 681 N N . ARG A 1 85 ? -4.778 -8.054 4.154 1.00 84.38 85 ARG A N 1
ATOM 682 C CA . ARG A 1 85 ? -6.077 -8.734 4.263 1.00 84.38 85 ARG A CA 1
ATOM 683 C C . ARG A 1 85 ? -6.377 -9.210 5.679 1.00 84.38 85 ARG A C 1
ATOM 685 O O . ARG A 1 85 ? -7.512 -9.079 6.125 1.00 84.38 85 ARG A O 1
ATOM 692 N N . GLU A 1 86 ? -5.388 -9.732 6.397 1.00 84.06 86 GLU A N 1
ATOM 693 C CA . GLU A 1 86 ? -5.536 -10.112 7.808 1.00 84.06 86 GLU A CA 1
ATOM 694 C C . GLU A 1 86 ? -5.902 -8.901 8.677 1.00 84.06 86 GLU A C 1
ATOM 696 O O . GLU A 1 86 ? -6.866 -8.958 9.441 1.00 84.06 86 GLU A O 1
ATOM 701 N N . ALA A 1 87 ? -5.205 -7.773 8.502 1.00 78.69 87 ALA A N 1
ATOM 702 C CA . ALA A 1 87 ? -5.512 -6.530 9.206 1.00 78.69 87 ALA A CA 1
ATOM 703 C C . ALA A 1 87 ? -6.902 -5.976 8.840 1.00 78.69 87 ALA A C 1
ATOM 705 O O . ALA A 1 87 ? -7.632 -5.514 9.718 1.00 78.69 87 ALA A O 1
ATOM 706 N N . ALA A 1 88 ? -7.295 -6.069 7.565 1.00 79.19 88 ALA A N 1
ATOM 707 C CA . ALA A 1 88 ? -8.619 -5.660 7.105 1.00 79.19 88 ALA A CA 1
ATOM 708 C C . ALA A 1 88 ? -9.730 -6.541 7.697 1.00 79.19 88 ALA A C 1
ATOM 710 O O . ALA A 1 88 ? -10.771 -6.028 8.081 1.00 79.19 88 ALA A O 1
ATOM 711 N N . ARG A 1 89 ? -9.509 -7.854 7.840 1.00 79.81 89 ARG A N 1
ATOM 712 C CA . ARG A 1 89 ? -10.465 -8.774 8.486 1.00 79.81 89 ARG A CA 1
ATOM 713 C C . ARG A 1 89 ? -10.553 -8.570 9.995 1.00 79.81 89 ARG A C 1
ATOM 715 O O . ARG A 1 89 ? -11.628 -8.719 10.563 1.00 79.81 89 ARG A O 1
ATOM 722 N N . ALA A 1 90 ? -9.460 -8.166 10.647 1.00 69.50 90 ALA A N 1
ATOM 723 C CA . ALA A 1 90 ? -9.465 -7.835 12.075 1.00 69.50 90 ALA A CA 1
ATOM 724 C C . ALA A 1 90 ? -10.418 -6.669 12.428 1.00 69.50 90 ALA A C 1
ATOM 726 O O . ALA A 1 90 ? -10.787 -6.513 13.591 1.00 69.50 90 ALA A O 1
ATOM 727 N N . GLN A 1 91 ? -10.858 -5.893 11.428 1.00 61.53 91 GLN A N 1
ATOM 728 C CA . GLN A 1 91 ? -11.936 -4.906 11.532 1.00 61.53 91 GLN A CA 1
ATOM 729 C C . GLN A 1 91 ? -13.284 -5.511 11.955 1.00 61.53 91 GLN A C 1
ATOM 731 O O . GLN A 1 91 ? -14.087 -4.827 12.584 1.00 61.53 91 GLN A O 1
ATOM 736 N N . GLU A 1 92 ? -13.567 -6.758 11.573 1.00 59.59 92 GLU A N 1
ATOM 737 C CA . GLU A 1 92 ? -14.838 -7.430 11.878 1.00 59.59 92 GLU A CA 1
ATOM 738 C C . GLU A 1 92 ? -14.865 -8.015 13.304 1.00 59.59 92 GLU A C 1
ATOM 740 O O . GLU A 1 92 ? -15.908 -8.483 13.752 1.00 59.59 92 GLU A O 1
ATOM 745 N N . GLY A 1 93 ? -13.738 -7.947 14.030 1.00 57.88 93 GLY A N 1
ATOM 746 C CA . GLY A 1 93 ? -13.588 -8.351 15.434 1.00 57.88 93 GLY A CA 1
ATOM 747 C C . GLY A 1 93 ? -13.347 -7.176 16.399 1.00 57.88 93 GLY A C 1
ATOM 748 O O . GLY A 1 93 ? -13.687 -6.029 16.120 1.00 57.88 93 GLY A O 1
ATOM 749 N N . GLU A 1 94 ? -12.721 -7.446 17.550 1.00 53.22 94 GLU A N 1
ATOM 750 C CA . GLU A 1 94 ? -12.555 -6.499 18.678 1.00 53.22 94 GLU A CA 1
ATOM 751 C C . GLU A 1 94 ? -11.701 -5.244 18.383 1.00 53.22 94 GLU A C 1
ATOM 753 O O . GLU A 1 94 ? -11.637 -4.335 19.208 1.00 53.22 94 GLU A O 1
ATOM 758 N N . GLN A 1 95 ? -11.026 -5.163 17.227 1.00 54.25 95 GLN A N 1
ATOM 759 C CA . GLN A 1 95 ? -10.036 -4.111 16.939 1.00 54.25 95 GLN A CA 1
ATOM 760 C C . GLN A 1 95 ? -10.601 -2.852 16.253 1.00 54.25 95 GLN A C 1
ATOM 762 O O . GLN A 1 95 ? -9.860 -1.887 16.054 1.00 54.25 95 GLN A O 1
ATOM 767 N N . GLY A 1 96 ? -11.894 -2.813 15.914 1.00 61.78 96 GLY A N 1
ATOM 768 C CA . GLY A 1 96 ? -12.561 -1.603 15.417 1.00 61.78 96 GLY A CA 1
ATOM 769 C C . GLY A 1 96 ? -11.843 -0.905 14.244 1.00 61.78 96 GLY A C 1
ATOM 770 O O . GLY A 1 96 ? -11.270 -1.542 13.359 1.00 61.78 96 GLY A O 1
ATOM 771 N N . THR A 1 97 ? -11.859 0.433 14.220 1.00 67.12 97 THR A N 1
ATOM 772 C CA . THR A 1 97 ? -11.241 1.272 13.168 1.00 67.12 97 THR A CA 1
ATOM 773 C C . THR A 1 97 ? -9.710 1.175 13.096 1.00 67.12 97 THR A C 1
ATOM 775 O O . THR A 1 97 ? -9.118 1.575 12.091 1.00 67.12 97 THR A O 1
ATOM 778 N N . GLU A 1 98 ? -9.056 0.607 14.111 1.00 74.88 98 GLU A N 1
ATOM 779 C CA . GLU A 1 98 ? -7.598 0.455 14.153 1.00 74.88 98 GLU A CA 1
ATOM 780 C C . GLU A 1 98 ? -7.099 -0.640 13.196 1.00 74.88 98 GLU A C 1
ATOM 782 O O . GLU A 1 98 ? -6.039 -0.492 12.583 1.00 74.88 98 GLU A O 1
ATOM 787 N N . GLY A 1 99 ? -7.893 -1.694 12.969 1.00 77.69 99 GLY A N 1
ATOM 788 C CA . GLY A 1 99 ? -7.607 -2.694 11.932 1.00 77.69 99 GLY A CA 1
ATOM 789 C C . GLY A 1 99 ? -7.542 -2.072 10.531 1.00 77.69 99 GLY A C 1
ATOM 790 O O . GLY A 1 99 ? -6.605 -2.329 9.773 1.00 77.69 99 GLY A O 1
ATOM 791 N N . MET A 1 100 ? -8.467 -1.152 10.229 1.00 81.56 100 MET A N 1
ATOM 792 C CA . MET A 1 100 ? -8.495 -0.422 8.953 1.00 81.56 100 MET A CA 1
ATOM 793 C C . MET A 1 100 ? -7.263 0.468 8.774 1.00 81.56 100 MET A C 1
ATOM 795 O O . MET A 1 100 ? -6.671 0.497 7.697 1.00 81.56 100 MET A O 1
ATOM 799 N N . ARG A 1 101 ? -6.823 1.158 9.834 1.00 83.44 101 ARG A N 1
ATOM 800 C CA . ARG A 1 101 ? -5.593 1.964 9.791 1.00 83.44 101 ARG A CA 1
ATOM 801 C C . ARG A 1 101 ? -4.377 1.098 9.457 1.00 83.44 101 ARG A C 1
ATOM 803 O O . ARG A 1 101 ? -3.601 1.461 8.576 1.00 83.44 101 ARG A O 1
ATOM 810 N N . LYS A 1 102 ? -4.221 -0.050 10.124 1.00 83.31 102 LYS A N 1
ATOM 811 C CA . LYS A 1 102 ? -3.111 -0.986 9.872 1.00 83.31 102 LYS A CA 1
ATOM 812 C C . LYS A 1 102 ? -3.149 -1.545 8.450 1.00 83.31 102 LYS A C 1
ATOM 814 O O . LYS A 1 102 ? -2.122 -1.549 7.777 1.00 83.31 102 LYS A O 1
ATOM 819 N N . ALA A 1 103 ? -4.325 -1.943 7.964 1.00 84.31 103 ALA A N 1
ATOM 820 C CA . ALA A 1 103 ? -4.500 -2.406 6.589 1.00 84.31 103 ALA A CA 1
ATOM 821 C C . ALA A 1 103 ? -4.081 -1.336 5.566 1.00 84.31 103 ALA A C 1
ATOM 823 O O . ALA A 1 103 ? -3.325 -1.633 4.641 1.00 84.31 103 ALA A O 1
ATOM 824 N N . MET A 1 104 ? -4.477 -0.075 5.780 1.00 85.50 104 MET A N 1
ATOM 825 C CA . MET A 1 104 ? -4.082 1.042 4.916 1.00 85.50 104 MET A CA 1
ATOM 826 C C . MET A 1 104 ? -2.559 1.226 4.858 1.00 85.50 104 MET A C 1
ATOM 828 O O . MET A 1 104 ? -2.005 1.478 3.789 1.00 85.50 104 MET A O 1
ATOM 832 N N . LEU A 1 105 ? -1.859 1.060 5.984 1.00 86.75 105 LEU A N 1
ATOM 833 C CA . LEU A 1 105 ? -0.395 1.143 6.025 1.00 86.75 105 LEU A CA 1
ATOM 834 C C . LEU A 1 105 ? 0.276 0.022 5.221 1.00 86.75 105 LEU A C 1
ATOM 836 O O . LEU A 1 105 ? 1.253 0.286 4.519 1.00 86.75 105 LEU A O 1
ATOM 840 N N . HIS A 1 106 ? -0.258 -1.202 5.278 1.00 84.81 106 HIS A N 1
ATOM 841 C CA . HIS A 1 106 ? 0.253 -2.311 4.472 1.00 84.81 106 HIS A CA 1
ATOM 842 C C . HIS A 1 106 ? 0.076 -2.051 2.974 1.00 84.81 106 HIS A C 1
ATOM 844 O O . HIS A 1 106 ? 1.040 -2.188 2.221 1.00 84.81 106 HIS A O 1
ATOM 850 N N . TYR A 1 107 ? -1.101 -1.581 2.543 1.00 87.81 107 TYR A N 1
ATOM 851 C CA . TYR A 1 107 ? -1.296 -1.200 1.143 1.00 87.81 107 TYR A CA 1
ATOM 852 C C . TYR A 1 107 ? -0.353 -0.068 0.732 1.00 87.81 107 TYR A C 1
ATOM 854 O O . TYR A 1 107 ? 0.318 -0.177 -0.292 1.00 87.81 107 TYR A O 1
ATOM 862 N N . LYS A 1 108 ? -0.201 0.974 1.560 1.00 86.50 108 LYS A N 1
ATOM 863 C CA . LYS A 1 108 ? 0.695 2.105 1.276 1.00 86.50 108 LYS A CA 1
ATOM 864 C C . LYS A 1 108 ? 2.123 1.665 0.982 1.00 86.50 108 LYS A C 1
ATOM 866 O O . LYS A 1 108 ? 2.730 2.153 0.030 1.00 86.50 108 LYS A O 1
ATOM 871 N N . ALA A 1 109 ? 2.648 0.740 1.782 1.00 83.69 109 ALA A N 1
ATOM 872 C CA . ALA A 1 109 ? 3.984 0.199 1.578 1.00 83.69 109 ALA A CA 1
ATOM 873 C C . ALA A 1 109 ? 4.120 -0.455 0.191 1.00 83.69 109 ALA A C 1
ATOM 875 O O . ALA A 1 109 ? 5.097 -0.195 -0.507 1.00 83.69 109 ALA A O 1
ATOM 876 N N . MET A 1 110 ? 3.113 -1.221 -0.246 1.00 83.56 110 MET A N 1
ATOM 877 C CA . MET A 1 110 ? 3.084 -1.854 -1.573 1.00 83.56 110 MET A CA 1
ATOM 878 C C . MET A 1 110 ? 3.086 -0.831 -2.715 1.00 83.56 110 MET A C 1
ATOM 880 O O . MET A 1 110 ? 3.810 -1.009 -3.695 1.00 83.56 110 MET A O 1
ATOM 884 N N . PHE A 1 111 ? 2.313 0.253 -2.594 1.00 84.56 111 PHE A N 1
ATOM 885 C CA . PHE A 1 111 ? 2.281 1.309 -3.613 1.00 84.56 111 PHE A CA 1
ATOM 886 C C . PHE A 1 111 ? 3.592 2.096 -3.678 1.00 84.56 111 PHE A C 1
ATOM 888 O O . PHE A 1 111 ? 4.083 2.367 -4.773 1.00 84.56 111 PHE A O 1
ATOM 895 N N . ILE A 1 112 ? 4.177 2.438 -2.525 1.00 83.50 112 ILE A N 1
ATOM 896 C CA . ILE A 1 112 ? 5.462 3.148 -2.464 1.00 83.50 112 ILE A CA 1
ATOM 897 C C . ILE A 1 112 ? 6.576 2.308 -3.091 1.00 83.50 112 ILE A C 1
ATOM 899 O O . ILE A 1 112 ? 7.364 2.848 -3.864 1.00 83.50 112 ILE A O 1
ATOM 903 N N . ASP A 1 113 ? 6.627 1.007 -2.803 1.00 80.94 113 ASP A N 1
ATOM 904 C CA . ASP A 1 113 ? 7.589 0.087 -3.418 1.00 80.94 113 ASP A CA 1
ATOM 905 C C . ASP A 1 113 ? 7.440 0.055 -4.945 1.00 80.94 113 ASP A C 1
ATOM 907 O O . ASP A 1 113 ? 8.369 0.369 -5.691 1.00 80.94 113 ASP A O 1
ATOM 911 N N . ALA A 1 114 ? 6.228 -0.232 -5.419 1.00 80.12 114 ALA A N 1
ATOM 912 C CA . ALA A 1 114 ? 5.964 -0.442 -6.835 1.00 80.12 114 ALA A CA 1
ATOM 913 C C . ALA A 1 114 ? 6.155 0.820 -7.694 1.00 80.12 114 ALA A C 1
ATOM 915 O O . ALA A 1 114 ? 6.605 0.734 -8.841 1.00 80.12 114 ALA A O 1
ATOM 916 N N . VAL A 1 115 ? 5.813 1.993 -7.153 1.00 80.19 115 VAL A N 1
ATOM 917 C CA . VAL A 1 115 ? 6.005 3.285 -7.827 1.00 80.19 115 VAL A CA 1
ATOM 918 C C . VAL A 1 115 ? 7.452 3.774 -7.679 1.00 80.19 115 VAL A C 1
ATOM 920 O O . VAL A 1 115 ? 8.005 4.339 -8.624 1.00 80.19 115 VAL A O 1
ATOM 923 N N . GLY A 1 116 ? 8.089 3.521 -6.532 1.00 66.00 116 GLY A N 1
ATOM 924 C CA . GLY A 1 116 ? 9.443 3.971 -6.204 1.00 66.00 116 GLY A CA 1
ATOM 925 C C . GLY A 1 116 ? 10.574 3.258 -6.956 1.00 66.00 116 GLY A C 1
ATOM 926 O O . GLY A 1 116 ? 11.668 3.815 -7.050 1.00 66.00 116 GLY A O 1
ATOM 927 N N . GLU A 1 117 ? 10.338 2.077 -7.538 1.00 56.31 117 GLU A N 1
ATOM 928 C CA . GLU A 1 117 ? 11.369 1.318 -8.271 1.00 56.31 117 GLU A CA 1
ATOM 929 C C . GLU A 1 117 ? 11.879 2.045 -9.547 1.00 56.31 117 GLU A C 1
ATOM 931 O O . GLU A 1 117 ? 13.047 1.889 -9.893 1.00 56.31 117 GLU A O 1
ATOM 936 N N . SER A 1 118 ? 11.096 2.930 -10.206 1.00 44.00 118 SER A N 1
ATOM 937 C CA . SER A 1 118 ? 11.59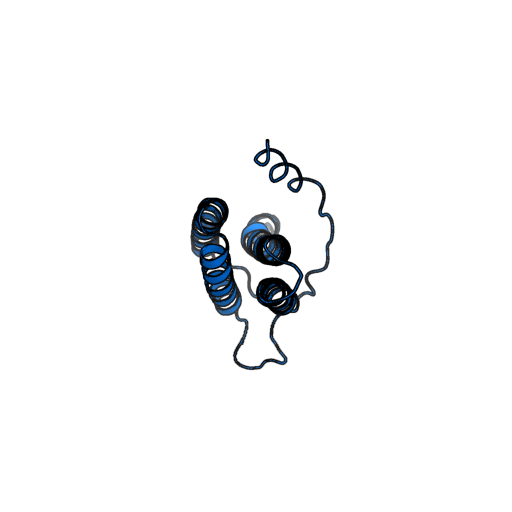8 3.724 -11.369 1.00 44.00 118 SER A CA 1
ATOM 938 C C . SER A 1 118 ? 12.796 4.599 -11.018 1.00 44.00 118 SER A C 1
ATOM 940 O O . SER A 1 118 ? 13.702 4.761 -11.833 1.00 44.00 118 SER A O 1
ATOM 942 N N . ALA A 1 119 ? 12.807 5.182 -9.816 1.00 45.88 119 ALA A N 1
ATOM 943 C CA . ALA A 1 119 ? 13.874 6.091 -9.414 1.00 45.88 119 ALA A CA 1
ATOM 944 C C . ALA A 1 119 ? 15.214 5.360 -9.239 1.00 45.88 119 ALA A C 1
ATOM 946 O O . ALA A 1 119 ? 16.263 5.981 -9.364 1.00 45.88 119 ALA A O 1
ATOM 947 N N . ARG A 1 120 ? 15.184 4.044 -8.975 1.00 44.59 120 ARG A N 1
ATOM 948 C CA . ARG A 1 120 ? 16.387 3.214 -8.827 1.00 44.59 120 ARG A CA 1
ATOM 949 C C . ARG A 1 120 ? 16.839 2.562 -10.134 1.00 44.59 120 ARG A C 1
ATOM 951 O O . ARG A 1 120 ? 18.016 2.238 -10.255 1.00 44.59 120 ARG A O 1
ATOM 958 N N . GLU A 1 121 ? 15.936 2.361 -11.095 1.00 42.88 121 GLU A N 1
ATOM 959 C CA . GLU A 1 121 ? 16.257 1.744 -12.391 1.00 42.88 121 GLU A CA 1
ATOM 960 C C . GLU A 1 121 ? 16.751 2.767 -13.432 1.00 42.88 121 GLU A C 1
ATOM 962 O O . GLU A 1 121 ? 17.688 2.463 -14.169 1.00 42.88 121 GLU A O 1
ATOM 967 N N . SER A 1 122 ? 16.243 4.010 -13.423 1.00 42.81 122 SER A N 1
ATOM 968 C CA . SER A 1 122 ? 16.772 5.092 -14.281 1.00 42.81 122 SER A CA 1
ATOM 969 C C .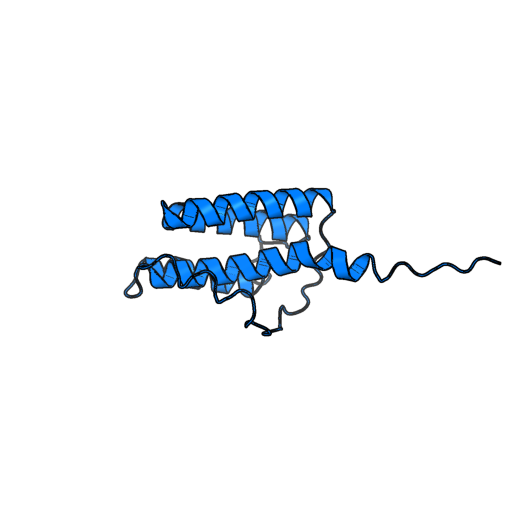 SER A 1 122 ? 18.221 5.490 -13.961 1.00 42.81 122 SER A C 1
ATOM 971 O O . SER A 1 122 ? 18.903 6.033 -14.825 1.00 42.81 122 SER A O 1
ATOM 973 N N . ASP A 1 123 ? 18.715 5.178 -12.759 1.00 45.38 123 ASP A N 1
ATOM 974 C CA . ASP A 1 123 ? 20.112 5.397 -12.342 1.00 45.38 123 ASP A CA 1
ATOM 975 C C . ASP A 1 123 ? 21.061 4.264 -12.795 1.00 45.38 123 ASP A C 1
ATOM 977 O O . ASP A 1 123 ? 22.274 4.333 -12.617 1.00 45.38 123 ASP A O 1
ATOM 981 N N . LYS A 1 124 ? 20.527 3.194 -13.406 1.00 43.66 124 LYS A N 1
ATOM 982 C CA . LYS A 1 124 ? 21.304 2.038 -13.889 1.00 43.66 124 LYS A CA 1
ATOM 983 C C . LYS A 1 124 ? 21.322 1.883 -15.404 1.00 43.66 124 LYS A C 1
ATOM 985 O O . LYS A 1 124 ? 21.609 0.789 -15.889 1.00 43.66 124 LYS A O 1
ATOM 990 N N . SER A 1 125 ? 21.071 2.948 -16.161 1.00 38.38 125 SER A N 1
ATOM 991 C CA . SER A 1 125 ? 21.413 2.939 -17.584 1.00 38.38 125 SER A CA 1
ATOM 992 C C . SER A 1 125 ? 22.940 2.832 -17.687 1.00 38.38 125 SER A C 1
ATOM 994 O O . SER A 1 125 ? 23.629 3.773 -17.287 1.00 38.38 125 SER A O 1
ATOM 996 N N . PRO A 1 126 ? 23.517 1.708 -18.158 1.00 44.84 126 PRO A N 1
ATOM 997 C CA . PRO A 1 126 ? 24.939 1.685 -18.403 1.00 44.84 126 PRO A CA 1
ATOM 998 C C . PRO A 1 126 ? 25.137 2.626 -19.582 1.00 44.84 126 PRO A C 1
ATOM 1000 O O . PRO A 1 126 ? 24.622 2.365 -20.673 1.00 44.84 126 PRO A O 1
ATOM 1003 N N . SER A 1 127 ? 25.861 3.723 -19.357 1.00 45.22 127 SER A N 1
ATOM 1004 C CA . SER A 1 127 ? 26.602 4.378 -20.426 1.00 45.22 127 SER A CA 1
ATOM 1005 C C . SER A 1 127 ? 27.342 3.273 -21.162 1.00 45.22 127 SER A C 1
ATOM 1007 O O . SER A 1 127 ? 28.378 2.781 -20.718 1.00 45.22 127 SER A O 1
ATOM 1009 N N . ARG A 1 128 ? 26.753 2.817 -22.267 1.00 50.28 128 ARG A N 1
ATOM 1010 C CA . ARG A 1 128 ? 27.468 2.117 -23.312 1.00 50.28 128 ARG A CA 1
ATOM 1011 C C . ARG A 1 128 ? 28.380 3.173 -23.902 1.00 50.28 128 ARG A C 1
ATOM 1013 O O . ARG A 1 128 ? 28.014 3.881 -24.830 1.00 50.28 128 ARG A O 1
ATOM 1020 N N . GLU A 1 129 ? 29.535 3.302 -23.268 1.00 52.19 129 GLU A N 1
ATOM 1021 C CA . GLU A 1 129 ? 30.750 3.765 -23.900 1.00 52.19 129 GLU A CA 1
ATOM 1022 C C . GLU A 1 129 ? 30.938 2.879 -25.135 1.00 52.19 129 GLU A C 1
ATOM 1024 O O . GLU A 1 129 ? 31.237 1.687 -25.039 1.00 52.19 129 GLU A O 1
ATOM 1029 N N . VAL A 1 130 ? 30.589 3.428 -26.295 1.00 53.03 130 VAL A N 1
ATOM 1030 C CA . VAL A 1 130 ? 30.850 2.823 -27.595 1.00 53.03 130 VAL A CA 1
ATOM 1031 C C . VAL A 1 130 ? 31.806 3.743 -28.337 1.00 53.03 130 VAL A C 1
ATOM 1033 O O . VAL A 1 130 ? 31.380 4.757 -28.875 1.00 53.03 130 VAL A O 1
ATOM 1036 N N . ALA A 1 131 ? 33.069 3.307 -28.309 1.00 41.72 131 ALA A N 1
ATOM 1037 C CA . ALA A 1 131 ? 34.176 3.567 -29.234 1.00 41.72 131 ALA A CA 1
ATOM 1038 C C . ALA A 1 131 ? 34.631 5.018 -29.459 1.00 41.72 131 ALA A C 1
ATOM 1040 O O . ALA A 1 131 ? 33.889 5.812 -30.074 1.00 41.72 131 ALA A O 1
#

Nearest PDB structures (foldseek):
  5mdw-assembly1_7  TM=3.714E-01  e=8.061E+00  Escherichia coli
  1mi6-assembly1_A  TM=2.561E-01  e=5.231E+00  Escherichia coli K-12

Mean predicted aligned error: 11.72 Å

Foldseek 3Di:
DPVPPVVPVPPPPPDDDQPCDVFAADDLVVLVVLVVLLVVLVVVCVPPLLVSLVSLLVSLVVLRVRSPQDVVDVVRPRPLSVQLVVLSVCCVDDCPCVSSVSSSVSSVVSSCVRSVVVVVVVVPPPPPPDD

Solvent-accessible surface area (backbone atoms only — not comparable to full-atom values): 7840 Å² total; per-residue (Å²): 139,76,83,72,67,74,70,68,78,77,83,72,78,93,67,89,74,81,73,84,64,91,57,48,82,61,55,72,68,54,33,54,50,52,54,51,51,49,54,52,36,60,58,39,33,76,81,40,47,71,60,22,51,54,52,47,51,56,52,50,51,53,53,39,42,73,22,64,51,61,77,88,42,82,90,60,54,53,68,58,63,53,52,20,50,51,27,46,54,37,35,82,50,96,49,42,72,57,17,47,52,53,16,52,53,39,49,49,53,53,53,51,52,58,48,51,49,56,73,64,53,72,74,60,67,74,81,76,83,75,133

Sequence (131 aa):
MILAVIVLIAAGIGIWQMQRTRLRPLPDESKRRYASSWRAIEARFIEEPRNAIHEADQTAVALLQERGAKLDDDRHIPDDLRRAREAARAQEGEQGTEGMRKAMLHYKAMFIDAVGESARESDKSPSREVA

Radius of gyration: 16.61 Å; Cα contacts (8 Å, |Δi|>4): 104; chains: 1; bounding box: 50×38×48 Å

pLDDT: mean 71.39, std 18.12, range [38.38, 93.56]